Protein AF-A0AAV6YMY1-F1 (afdb_monomer_lite)

InterPro domains:
  IPR001627 Sema domain [PS51004] (1-76)
  IPR015943 WD40/YVTN repeat-like-containing domain superfamily [G3DSA:2.130.10.10] (3-75)
  IPR036352 Sema domain superfamily [SSF101912] (8-73)

Foldseek 3Di:
DPDPVPDDDDDDPPWDAQPDWDDDVVVQWIWTDTQQWIWTAGNVHRHPPIDIDRRDDDPVVLVVCVVVVDDSVPDD

Secondary structure (DSSP, 8-state):
----TT------TT-----EEEEETTTTEEEEEETTEEEEEESS-TTSS-EEEE-PPPHHHHHHHHHTT--SSS--

Sequence (76 aa):
DLSLHGLRTYTINRSCCFDALLLDEERSRLFVGGKNYLLSLSLDNITQNALVLPWHAPVEWREECNWAGKDINVSI

pLDDT: mean 89.47, std 11.41, range [48.56, 98.12]

Radius of gyration: 15.96 Å; chains: 1; bounding box: 51×17×40 Å

Organism: Engystomops pustulosus (NCBI:txid76066)

Structure (mmCIF, N/CA/C/O backbone):
data_AF-A0AAV6YMY1-F1
#
_entry.id   AF-A0AAV6YMY1-F1
#
loop_
_atom_site.group_PDB
_atom_site.id
_atom_site.type_symbol
_atom_site.label_atom_id
_atom_site.label_alt_id
_atom_site.label_comp_id
_atom_site.label_asym_id
_atom_site.label_entity_id
_atom_site.label_seq_id
_atom_site.pdbx_PDB_ins_code
_atom_site.Cartn_x
_atom_site.Cartn_y
_atom_site.Cartn_z
_atom_site.occupancy
_atom_site.B_iso_or_equiv
_atom_site.auth_seq_id
_atom_site.auth_comp_id
_atom_site.auth_asym_id
_atom_site.auth_atom_id
_atom_site.pdbx_PDB_model_num
ATOM 1 N N . ASP A 1 1 ? -30.348 -3.226 -4.582 1.00 50.62 1 ASP A N 1
ATOM 2 C CA . ASP A 1 1 ? -29.198 -2.366 -4.883 1.00 50.62 1 ASP A CA 1
ATOM 3 C C . ASP A 1 1 ? -28.207 -2.509 -3.734 1.00 50.62 1 ASP A C 1
ATOM 5 O O . ASP A 1 1 ? -28.491 -2.047 -2.635 1.00 50.62 1 ASP A O 1
ATOM 9 N N . LEU A 1 2 ? -27.158 -3.319 -3.911 1.00 59.06 2 LEU A N 1
ATOM 10 C CA . LEU A 1 2 ? -26.166 -3.614 -2.866 1.00 59.06 2 LEU A CA 1
ATOM 11 C C . LEU A 1 2 ? -25.209 -2.425 -2.761 1.00 59.06 2 LEU A C 1
ATOM 13 O O . LEU A 1 2 ? -24.044 -2.497 -3.139 1.00 59.06 2 LEU A O 1
ATOM 17 N N . SER A 1 3 ? -25.727 -1.300 -2.276 1.00 62.88 3 SER A N 1
ATOM 18 C CA . SER A 1 3 ? -24.894 -0.188 -1.847 1.00 62.88 3 SER A CA 1
ATOM 19 C C . SER A 1 3 ? -23.885 -0.734 -0.837 1.00 62.88 3 SER A C 1
ATOM 21 O O . SER A 1 3 ? -24.295 -1.289 0.185 1.00 62.88 3 SER A O 1
ATOM 23 N N . LEU A 1 4 ? -22.595 -0.609 -1.144 1.00 75.50 4 LEU A N 1
ATOM 24 C CA . LEU A 1 4 ? -21.442 -0.943 -0.302 1.00 75.50 4 LEU A CA 1
ATOM 25 C C . LEU A 1 4 ? -21.411 -0.063 0.961 1.00 75.50 4 LEU A C 1
ATOM 27 O O . LEU A 1 4 ? -20.512 0.747 1.173 1.00 75.50 4 LEU A O 1
ATOM 31 N N . HIS A 1 5 ? -22.440 -0.181 1.794 1.00 77.94 5 HIS A N 1
ATOM 32 C CA . HIS A 1 5 ? -22.564 0.567 3.031 1.00 77.94 5 HIS A CA 1
ATOM 33 C C . HIS A 1 5 ? -21.410 0.182 3.955 1.00 77.94 5 HIS A C 1
ATOM 35 O O . HIS A 1 5 ? -21.242 -0.981 4.311 1.00 77.94 5 HIS A O 1
ATOM 41 N N . GLY A 1 6 ? -20.601 1.177 4.316 1.00 82.62 6 GLY A N 1
ATOM 42 C CA . GLY A 1 6 ? -19.450 1.001 5.198 1.00 82.62 6 GLY A CA 1
ATOM 43 C C . GLY A 1 6 ? -18.140 0.619 4.504 1.00 82.62 6 GLY A C 1
ATOM 44 O O . GLY A 1 6 ? -17.114 0.614 5.181 1.00 82.62 6 GLY A O 1
ATOM 45 N N . LEU A 1 7 ? -18.114 0.367 3.186 1.00 90.31 7 LEU A N 1
ATOM 46 C CA . LEU A 1 7 ? -16.836 0.198 2.486 1.00 90.31 7 LEU A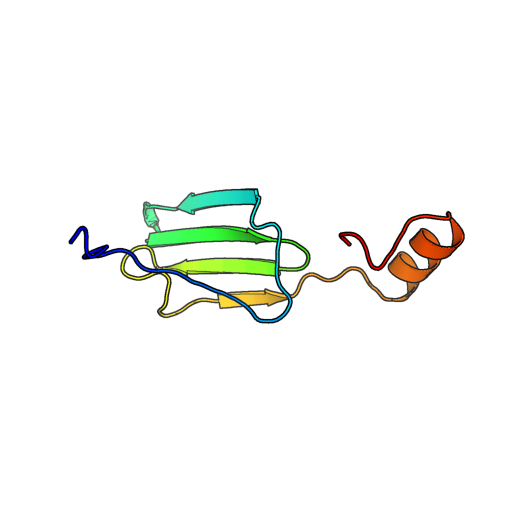 CA 1
ATOM 47 C C . LEU A 1 7 ? -16.101 1.536 2.442 1.00 90.31 7 LEU A C 1
ATOM 49 O O . LEU A 1 7 ? -16.636 2.552 1.996 1.00 90.31 7 LEU A O 1
ATOM 53 N N . ARG A 1 8 ? -14.835 1.509 2.848 1.00 91.50 8 ARG A N 1
ATOM 54 C CA . ARG A 1 8 ? -13.910 2.624 2.683 1.00 91.50 8 ARG A CA 1
ATOM 55 C C . ARG A 1 8 ? -12.768 2.186 1.785 1.00 91.50 8 ARG A C 1
ATOM 57 O O . ARG A 1 8 ? -12.263 1.076 1.917 1.00 91.50 8 ARG A O 1
ATOM 64 N N . THR A 1 9 ? -12.366 3.068 0.883 1.00 92.81 9 THR A N 1
ATOM 65 C CA . THR A 1 9 ? -11.277 2.832 -0.065 1.00 92.81 9 THR A CA 1
ATOM 66 C C . THR A 1 9 ? -10.227 3.915 0.087 1.00 92.81 9 THR A C 1
ATOM 68 O O . THR A 1 9 ? -10.563 5.088 0.248 1.00 92.81 9 THR A O 1
ATOM 71 N N . TYR A 1 10 ? -8.962 3.530 -0.015 1.00 93.31 10 TYR A N 1
ATOM 72 C CA . TYR A 1 10 ? -7.834 4.449 -0.013 1.00 93.31 10 TYR A CA 1
ATOM 73 C C . TYR A 1 10 ? -7.049 4.285 -1.316 1.00 93.31 10 TYR A C 1
ATOM 75 O O . TYR A 1 10 ? -6.787 3.161 -1.740 1.00 93.31 10 TYR A O 1
ATOM 83 N N . THR A 1 11 ? -6.697 5.394 -1.966 1.00 91.56 11 THR A N 1
ATOM 84 C CA . THR A 1 11 ? -5.993 5.396 -3.258 1.00 91.56 11 THR A CA 1
ATOM 85 C C . THR A 1 11 ? -4.925 6.476 -3.282 1.00 91.56 11 THR A C 1
ATOM 87 O O . THR A 1 11 ? -5.173 7.592 -2.824 1.00 91.56 11 THR A O 1
ATOM 90 N N . ILE A 1 12 ? -3.778 6.185 -3.894 1.00 91.06 12 ILE A N 1
ATOM 91 C CA . ILE A 1 12 ? -2.717 7.165 -4.154 1.00 91.06 12 ILE A CA 1
ATOM 92 C C . ILE A 1 12 ? -2.540 7.320 -5.666 1.00 91.06 12 ILE A C 1
ATOM 94 O O . ILE A 1 12 ? -2.634 6.352 -6.425 1.00 91.06 12 ILE A O 1
ATOM 98 N N . ASN A 1 13 ? -2.287 8.544 -6.127 1.00 88.00 13 ASN A N 1
ATOM 99 C CA . ASN A 1 13 ? -2.079 8.804 -7.547 1.00 88.00 13 ASN A CA 1
ATOM 100 C C . ASN A 1 13 ? -0.825 8.078 -8.059 1.00 88.00 13 ASN A C 1
ATOM 102 O O . ASN A 1 13 ? 0.215 8.116 -7.408 1.00 88.00 13 ASN A O 1
ATOM 106 N N . ARG A 1 14 ? -0.922 7.441 -9.233 1.00 84.38 14 ARG A N 1
ATOM 107 C CA . ARG A 1 14 ? 0.164 6.659 -9.860 1.00 84.38 14 ARG A CA 1
ATOM 108 C C . ARG A 1 14 ? 0.768 5.583 -8.944 1.00 84.38 14 ARG A C 1
ATOM 110 O O . ARG A 1 14 ? 1.943 5.253 -9.068 1.00 84.38 14 ARG A O 1
ATOM 117 N N . SER A 1 15 ? -0.041 5.035 -8.042 1.00 86.81 15 SER A N 1
ATOM 118 C CA . SER A 1 15 ? 0.324 3.897 -7.199 1.00 86.81 15 SER A CA 1
ATOM 119 C C . SER A 1 15 ? -0.331 2.612 -7.706 1.00 86.81 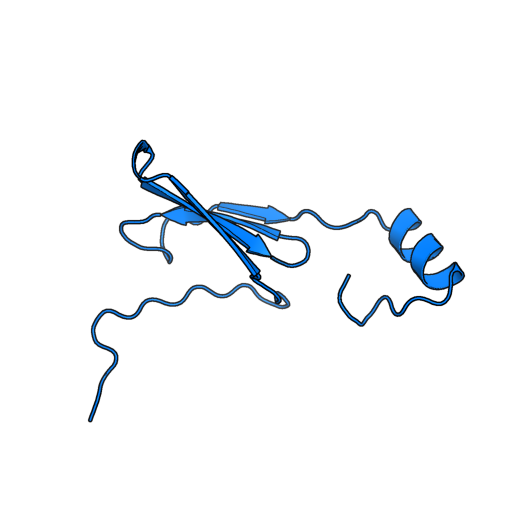15 SER A C 1
ATOM 121 O O . SER A 1 15 ? -1.342 2.651 -8.409 1.00 86.81 15 SER A O 1
ATOM 123 N N . CYS A 1 16 ? 0.253 1.469 -7.364 1.00 87.94 16 CYS A N 1
ATOM 124 C CA . CYS A 1 16 ? -0.314 0.153 -7.634 1.00 87.94 16 CYS A CA 1
ATOM 125 C C . CYS A 1 16 ? 0.207 -0.862 -6.617 1.00 87.94 16 CYS A C 1
ATOM 127 O O . CYS A 1 16 ? 1.101 -0.553 -5.822 1.00 87.94 16 CYS A O 1
ATOM 129 N N . CYS A 1 17 ? -0.277 -2.098 -6.768 1.00 90.62 17 CYS A N 1
ATOM 130 C CA . CYS A 1 17 ? 0.437 -3.277 -6.292 1.00 90.62 17 CYS A CA 1
ATOM 131 C C . CYS A 1 17 ? 0.583 -3.282 -4.760 1.00 90.62 17 CYS A C 1
ATOM 133 O O . CYS A 1 17 ? 1.680 -3.387 -4.216 1.00 90.62 17 CYS A O 1
ATOM 135 N N . PHE A 1 18 ? -0.537 -3.051 -4.067 1.00 93.62 18 PHE A N 1
ATOM 136 C CA . PHE A 1 18 ? -0.636 -3.067 -2.606 1.00 93.62 18 PHE A CA 1
ATOM 137 C C . PHE A 1 18 ? -0.748 -4.509 -2.102 1.00 93.62 18 PHE A C 1
ATOM 139 O O . PHE A 1 18 ? -1.811 -4.941 -1.658 1.00 93.62 18 PHE A O 1
ATOM 146 N N . ASP A 1 19 ? 0.342 -5.260 -2.228 1.00 95.00 19 ASP A N 1
ATOM 147 C CA . ASP A 1 19 ? 0.331 -6.718 -2.060 1.00 95.00 19 ASP A CA 1
ATOM 148 C C . ASP A 1 19 ? 0.745 -7.171 -0.649 1.00 95.00 19 ASP A C 1
ATOM 150 O O . ASP A 1 19 ? 0.575 -8.337 -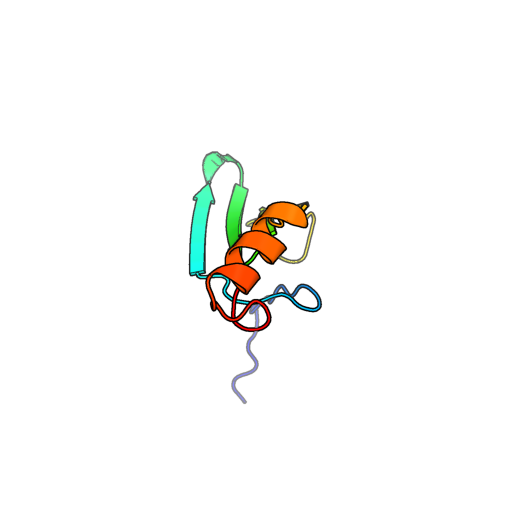0.294 1.00 95.00 19 ASP A O 1
ATOM 154 N N . ALA A 1 20 ? 1.265 -6.258 0.182 1.00 96.50 20 ALA A N 1
ATOM 155 C CA . ALA A 1 20 ? 1.664 -6.547 1.557 1.00 96.50 20 ALA A CA 1
ATOM 156 C C . ALA A 1 20 ? 0.783 -5.798 2.564 1.00 96.50 20 ALA A C 1
ATOM 158 O O . ALA A 1 20 ? 0.665 -4.574 2.510 1.00 96.50 20 ALA A O 1
ATOM 159 N N . LEU A 1 21 ? 0.209 -6.530 3.519 1.00 97.50 21 LEU A N 1
ATOM 160 C CA . LEU A 1 21 ? -0.632 -5.997 4.590 1.00 97.50 21 LEU A CA 1
ATOM 161 C C . LEU A 1 21 ? -0.113 -6.494 5.936 1.00 97.50 21 LEU A C 1
ATOM 163 O O . LEU A 1 21 ? 0.068 -7.696 6.129 1.00 97.50 21 LEU A O 1
ATOM 167 N N . LEU A 1 22 ? 0.102 -5.571 6.868 1.00 98.12 22 LEU A N 1
ATOM 168 C CA . LEU A 1 22 ? 0.490 -5.876 8.239 1.00 98.12 22 LEU A CA 1
ATOM 169 C C . LEU A 1 22 ? -0.418 -5.115 9.202 1.00 98.12 22 LEU A C 1
ATOM 171 O O . LEU A 1 22 ? -0.400 -3.887 9.267 1.00 98.12 22 LEU A O 1
ATOM 175 N N . LEU A 1 23 ? -1.217 -5.868 9.948 1.00 97.88 23 LEU A N 1
ATOM 176 C CA . LEU A 1 23 ? -2.143 -5.349 10.942 1.00 97.88 23 LEU A CA 1
ATOM 177 C C . LEU A 1 23 ? -1.435 -5.172 12.295 1.00 97.88 23 LEU A C 1
ATOM 179 O O . LEU A 1 23 ? -0.819 -6.112 12.789 1.00 97.88 23 LEU A O 1
ATOM 183 N N . ASP A 1 24 ? -1.552 -3.988 12.896 1.00 97.62 24 ASP A N 1
ATOM 184 C CA . ASP A 1 24 ? -1.137 -3.683 14.271 1.00 97.62 24 ASP A CA 1
ATOM 185 C C . ASP A 1 24 ? -2.364 -3.170 15.043 1.00 97.62 24 ASP A C 1
ATOM 187 O O . ASP A 1 24 ? -2.685 -1.977 15.034 1.00 97.62 24 ASP A O 1
ATOM 191 N N . GLU A 1 25 ? -3.098 -4.095 15.667 1.00 96.75 25 GLU A N 1
ATOM 192 C CA . GLU A 1 25 ? -4.314 -3.773 16.427 1.00 96.75 25 GLU A CA 1
ATOM 193 C C . GLU A 1 25 ? -4.000 -2.963 17.692 1.00 96.75 25 GLU A C 1
ATOM 195 O O . GLU A 1 25 ? -4.720 -2.014 18.001 1.00 96.75 25 GLU A O 1
ATOM 200 N N . GLU A 1 26 ? -2.891 -3.275 18.378 1.00 97.62 26 GLU A N 1
ATOM 201 C CA . GLU A 1 26 ? -2.471 -2.602 19.616 1.00 97.62 26 GLU A CA 1
ATOM 202 C C . GLU A 1 26 ? -2.272 -1.098 19.393 1.00 97.62 26 GLU A C 1
ATOM 204 O O . GLU A 1 26 ? -2.693 -0.278 20.211 1.00 97.62 26 GLU A O 1
ATOM 209 N N . ARG A 1 27 ? -1.685 -0.717 18.252 1.00 96.00 27 ARG A N 1
ATOM 210 C CA . ARG A 1 27 ? -1.485 0.693 17.875 1.00 96.00 27 ARG A CA 1
ATOM 211 C C . ARG A 1 27 ? -2.580 1.258 16.975 1.00 96.00 27 ARG A C 1
ATOM 213 O O . ARG A 1 27 ? -2.469 2.407 16.546 1.00 96.00 27 ARG A O 1
ATOM 220 N N . SER A 1 28 ? -3.622 0.480 16.680 1.00 97.00 28 SER A N 1
ATOM 221 C CA . SER A 1 28 ? -4.729 0.860 15.791 1.00 97.00 28 SER A CA 1
ATOM 222 C C . SER A 1 28 ? -4.273 1.292 14.385 1.00 97.00 28 SER A C 1
ATOM 224 O O . SER A 1 28 ? -4.769 2.275 13.817 1.00 97.00 28 SER A O 1
ATOM 226 N N . ARG A 1 29 ? -3.305 0.564 13.810 1.00 97.50 29 ARG A N 1
ATOM 227 C CA . ARG A 1 29 ? -2.710 0.855 12.497 1.00 97.50 29 ARG A CA 1
ATOM 228 C C . ARG A 1 29 ? -2.758 -0.343 11.548 1.00 97.50 29 ARG A C 1
ATOM 230 O O . ARG A 1 29 ? -2.520 -1.480 11.933 1.00 97.50 29 ARG A O 1
ATOM 237 N N . LEU A 1 30 ? -2.983 -0.056 10.269 1.00 97.62 30 LEU A N 1
ATOM 238 C CA . LEU A 1 30 ? -2.742 -0.975 9.160 1.00 97.62 30 LEU A CA 1
ATOM 239 C C . LEU A 1 30 ? -1.550 -0.468 8.353 1.00 97.62 30 LEU A C 1
ATOM 241 O O . LEU A 1 30 ? -1.617 0.603 7.747 1.00 97.62 30 LEU A O 1
ATOM 245 N N . PHE A 1 31 ? -0.470 -1.239 8.326 1.00 97.88 31 PHE A N 1
ATOM 246 C CA . PHE A 1 31 ? 0.654 -0.976 7.443 1.00 97.88 31 PHE A CA 1
ATOM 247 C C . PHE A 1 31 ? 0.429 -1.659 6.098 1.00 97.88 31 PHE A C 1
ATOM 249 O O . PHE A 1 31 ? 0.051 -2.830 6.041 1.00 97.88 31 PHE A O 1
ATOM 256 N N . VAL A 1 32 ? 0.658 -0.925 5.011 1.00 97.75 32 VAL A N 1
ATOM 257 C CA . VAL A 1 32 ? 0.468 -1.431 3.647 1.00 97.75 32 VAL A CA 1
ATOM 258 C C . VAL A 1 32 ? 1.742 -1.200 2.853 1.00 97.75 32 VAL A C 1
ATOM 260 O O . VAL A 1 32 ? 2.194 -0.063 2.721 1.00 97.75 32 VAL A O 1
ATOM 263 N N . GLY A 1 33 ? 2.316 -2.275 2.326 1.00 96.38 33 GLY A N 1
ATOM 264 C CA . GLY A 1 33 ? 3.391 -2.211 1.348 1.00 96.38 33 GLY A CA 1
ATOM 265 C C . GLY A 1 33 ? 2.800 -2.160 -0.053 1.00 96.38 33 GLY A C 1
ATOM 266 O O . GLY A 1 33 ? 2.041 -3.045 -0.447 1.00 96.38 33 GLY A O 1
ATOM 267 N N . GLY A 1 34 ? 3.142 -1.107 -0.784 1.00 92.81 34 GLY A N 1
ATOM 268 C CA . GLY A 1 34 ? 2.832 -0.938 -2.193 1.00 92.81 34 GLY A CA 1
ATOM 269 C C . GLY A 1 34 ? 4.096 -0.684 -2.998 1.00 92.81 34 GLY A C 1
ATOM 270 O O . GLY A 1 34 ? 5.175 -0.429 -2.454 1.00 92.81 34 GLY A O 1
ATOM 271 N N . LYS A 1 35 ? 3.964 -0.699 -4.320 1.00 90.56 35 LYS A N 1
ATOM 272 C CA . LYS A 1 35 ? 5.076 -0.354 -5.203 1.00 90.56 35 LYS A CA 1
ATOM 273 C C . LYS A 1 35 ? 5.583 1.059 -4.903 1.00 90.56 35 LYS A C 1
ATOM 275 O O . LYS A 1 35 ? 4.857 2.023 -5.127 1.00 90.56 35 LYS A O 1
ATOM 280 N N . ASN A 1 36 ? 6.827 1.178 -4.445 1.00 91.69 36 ASN A N 1
ATOM 281 C CA . ASN A 1 36 ? 7.466 2.429 -4.025 1.00 91.69 36 ASN A CA 1
ATOM 282 C C . ASN A 1 36 ? 6.798 3.177 -2.858 1.00 91.69 36 ASN A C 1
ATOM 284 O O . ASN A 1 36 ? 7.125 4.340 -2.619 1.00 91.69 36 ASN A O 1
ATOM 288 N N . TYR A 1 37 ? 5.870 2.560 -2.128 1.00 93.88 37 TYR A N 1
ATOM 289 C CA . TYR A 1 37 ? 5.177 3.224 -1.029 1.00 93.88 37 TYR A CA 1
ATOM 290 C C . TYR A 1 37 ? 5.058 2.299 0.173 1.00 93.88 37 TYR A C 1
ATOM 292 O O . TYR A 1 37 ? 4.642 1.151 0.049 1.00 93.88 37 TYR A O 1
ATOM 300 N N . LEU A 1 38 ? 5.343 2.839 1.354 1.00 95.94 38 LEU A N 1
ATOM 301 C CA . LEU A 1 38 ? 4.949 2.243 2.622 1.00 95.94 38 LEU A CA 1
ATOM 302 C C . LEU A 1 38 ? 3.898 3.142 3.272 1.00 95.94 38 LEU A C 1
ATOM 304 O O . LEU A 1 38 ? 4.115 4.341 3.449 1.00 95.94 38 LEU A O 1
ATOM 308 N N . LEU A 1 39 ? 2.745 2.572 3.604 1.00 96.81 39 LEU A N 1
ATOM 309 C CA . LEU A 1 39 ? 1.622 3.299 4.186 1.00 96.81 39 LEU A CA 1
ATOM 310 C C . LEU A 1 39 ? 1.421 2.897 5.638 1.00 96.81 39 LEU A C 1
ATOM 312 O O . LEU A 1 39 ? 1.593 1.733 5.988 1.00 96.81 39 LEU A O 1
ATOM 316 N N . SER A 1 40 ? 0.978 3.846 6.456 1.00 97.56 40 SER A N 1
ATOM 317 C CA . SER A 1 40 ? 0.392 3.588 7.768 1.00 97.56 40 SER A CA 1
ATOM 318 C C . SER A 1 40 ? -0.993 4.224 7.821 1.00 97.56 40 SER A C 1
ATOM 320 O O . SER A 1 40 ? -1.134 5.448 7.857 1.00 97.56 40 SER A O 1
ATOM 322 N N . LEU A 1 41 ? -2.024 3.387 7.798 1.00 97.56 41 LEU A N 1
ATOM 323 C CA . LEU A 1 41 ? -3.433 3.772 7.778 1.00 97.56 41 LEU A CA 1
ATOM 324 C C . LEU A 1 41 ? -4.042 3.582 9.173 1.00 97.56 41 LEU A C 1
ATOM 326 O O . LEU A 1 41 ? -3.603 2.717 9.928 1.00 97.56 41 LEU A O 1
ATOM 330 N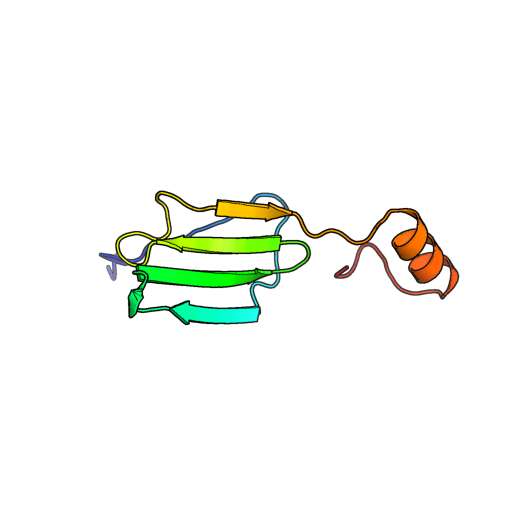 N . SER A 1 42 ? -5.037 4.391 9.534 1.00 96.94 42 SER A N 1
ATOM 331 C CA . SER A 1 42 ? -5.817 4.189 10.764 1.00 96.94 42 SER A CA 1
ATOM 332 C C . SER A 1 42 ? -6.803 3.029 10.588 1.00 96.94 42 SER A C 1
ATOM 334 O O . SER A 1 42 ? -7.431 2.922 9.534 1.00 96.94 42 SER A O 1
ATOM 336 N N . LEU A 1 43 ? -6.961 2.183 11.613 1.00 95.44 43 LEU A N 1
ATOM 337 C CA . LEU A 1 43 ? -7.963 1.108 11.601 1.00 95.44 43 LEU A CA 1
ATOM 338 C C . LEU A 1 43 ? -9.400 1.600 11.808 1.00 95.44 43 LEU A C 1
ATOM 340 O O . LEU A 1 43 ? -10.318 0.988 11.269 1.00 95.44 43 LEU A O 1
ATOM 344 N N . ASP A 1 44 ? -9.603 2.724 12.499 1.00 93.44 44 ASP A N 1
ATOM 345 C CA . ASP A 1 44 ? -10.935 3.326 12.653 1.00 93.44 44 ASP A CA 1
ATOM 346 C C . ASP A 1 44 ? -11.470 3.831 11.308 1.00 93.44 44 ASP A C 1
ATOM 348 O O . ASP A 1 44 ? -12.649 3.692 10.970 1.00 93.44 44 ASP A O 1
ATOM 352 N N . ASN A 1 45 ? -10.582 4.447 10.523 1.00 93.56 45 ASN A N 1
ATOM 353 C CA . ASN A 1 45 ? -10.894 4.944 9.197 1.00 93.56 45 ASN A CA 1
ATOM 354 C C . ASN A 1 45 ? -9.628 5.074 8.343 1.00 93.56 45 ASN A C 1
ATOM 356 O O . ASN A 1 45 ? -8.877 6.042 8.467 1.00 93.56 45 ASN A O 1
ATOM 360 N N . ILE A 1 46 ? -9.453 4.155 7.390 1.00 95.19 46 ILE A N 1
ATOM 361 C CA . ILE A 1 46 ? -8.275 4.117 6.511 1.00 95.19 46 ILE A CA 1
ATOM 362 C C . ILE A 1 46 ? -8.090 5.380 5.654 1.00 95.19 46 ILE A C 1
ATOM 364 O O . ILE A 1 46 ? -7.004 5.607 5.128 1.00 95.19 46 ILE A O 1
ATOM 368 N N . THR A 1 47 ? -9.131 6.207 5.494 1.00 93.75 47 THR A N 1
ATOM 369 C CA . THR A 1 47 ? -9.058 7.459 4.723 1.00 93.75 47 THR A CA 1
ATOM 370 C C . THR A 1 47 ? -8.607 8.653 5.561 1.00 93.75 47 THR A C 1
ATOM 372 O O . THR A 1 47 ? -8.469 9.750 5.024 1.00 93.75 47 THR A O 1
ATOM 375 N N . GLN A 1 48 ? -8.422 8.481 6.870 1.00 93.06 48 GLN A N 1
ATOM 376 C CA . GLN A 1 48 ? -8.030 9.533 7.803 1.00 93.06 48 GLN A CA 1
ATOM 377 C C . GLN A 1 48 ? -6.656 9.235 8.404 1.00 93.06 48 GLN A C 1
ATOM 379 O O . GLN A 1 48 ? -6.301 8.083 8.642 1.00 93.06 48 GLN A O 1
ATOM 384 N N . ASN A 1 49 ? -5.876 10.292 8.656 1.00 92.00 49 ASN A N 1
ATOM 385 C CA . ASN A 1 49 ? -4.551 10.215 9.288 1.00 92.00 49 ASN A CA 1
ATOM 386 C C . ASN A 1 49 ? -3.590 9.204 8.630 1.00 92.00 49 ASN A C 1
ATOM 388 O O . ASN A 1 49 ? -2.742 8.604 9.302 1.00 92.00 49 ASN A O 1
ATOM 392 N N . ALA A 1 50 ? -3.736 9.021 7.315 1.00 94.94 50 ALA A N 1
ATOM 393 C CA . ALA A 1 50 ? -2.855 8.189 6.517 1.00 94.94 50 ALA A CA 1
ATOM 394 C C . ALA A 1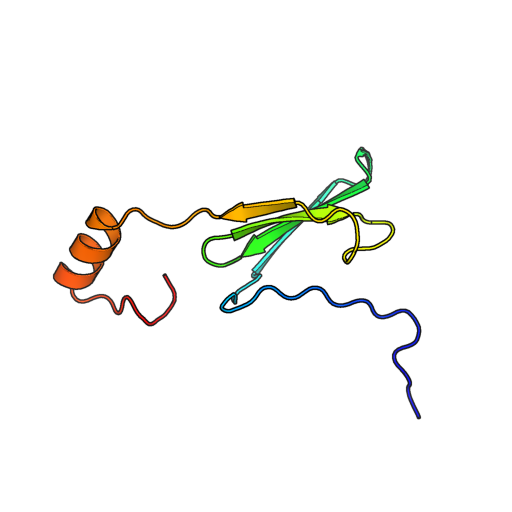 50 ? -1.472 8.838 6.432 1.00 94.94 50 ALA A C 1
ATOM 396 O O . ALA A 1 50 ? -1.337 9.996 6.031 1.00 94.94 50 ALA A O 1
ATOM 397 N N . LEU A 1 51 ? -0.447 8.078 6.798 1.00 96.12 51 LEU A N 1
ATOM 398 C CA . LEU A 1 51 ? 0.944 8.451 6.587 1.00 96.12 51 LEU A CA 1
ATOM 399 C C . LEU A 1 51 ? 1.453 7.691 5.368 1.00 96.12 51 LEU A C 1
ATOM 401 O O . LEU A 1 51 ? 1.288 6.474 5.281 1.00 96.12 51 LEU A O 1
ATOM 405 N N . VAL A 1 52 ? 2.061 8.418 4.437 1.00 95.00 52 VAL A N 1
ATOM 406 C CA . VAL A 1 52 ? 2.623 7.866 3.204 1.00 95.00 52 VAL A CA 1
ATOM 407 C C . VAL A 1 52 ? 4.119 8.114 3.228 1.00 95.00 52 VAL A C 1
ATOM 409 O O . VAL A 1 52 ? 4.551 9.263 3.302 1.00 95.00 52 VAL A O 1
ATOM 412 N N . LEU A 1 53 ? 4.900 7.042 3.150 1.00 95.31 53 LEU A N 1
ATOM 413 C CA . LEU A 1 53 ? 6.343 7.095 2.984 1.00 95.31 53 LEU A CA 1
ATOM 414 C C . LEU A 1 53 ? 6.689 6.665 1.552 1.00 95.31 53 LEU A C 1
ATOM 416 O O . LEU A 1 53 ? 6.596 5.475 1.238 1.00 95.31 53 LEU A O 1
ATOM 420 N N . PRO A 1 54 ? 7.078 7.604 0.672 1.00 93.50 54 PRO A N 1
ATOM 421 C CA . PRO A 1 54 ? 7.655 7.267 -0.620 1.00 93.50 54 PRO A CA 1
ATOM 422 C C . PRO A 1 54 ? 8.987 6.544 -0.404 1.00 93.50 54 PRO A C 1
ATOM 424 O O . PRO A 1 54 ? 9.885 7.061 0.258 1.00 93.50 54 PRO A O 1
ATOM 427 N N . TRP A 1 55 ? 9.109 5.350 -0.968 1.00 92.25 55 TRP A N 1
ATOM 428 C CA . TRP A 1 55 ? 10.279 4.483 -0.876 1.00 92.25 55 TRP A CA 1
ATOM 429 C C . TRP A 1 55 ? 10.683 4.028 -2.280 1.00 92.25 55 TRP A C 1
ATOM 431 O O . TRP A 1 55 ? 10.620 2.852 -2.630 1.00 92.25 55 TRP A O 1
ATOM 441 N N . HIS A 1 56 ? 11.020 4.999 -3.126 1.00 90.12 56 HIS A N 1
ATOM 442 C CA . HIS A 1 56 ? 11.444 4.734 -4.496 1.00 90.12 56 HIS A CA 1
ATOM 443 C C . HIS A 1 56 ? 12.904 4.285 -4.532 1.00 90.12 56 HIS A C 1
ATOM 445 O O . HIS A 1 56 ? 13.734 4.794 -3.775 1.00 90.12 56 HIS A O 1
ATOM 451 N N . ALA A 1 57 ? 13.235 3.390 -5.462 1.00 91.12 57 ALA A N 1
ATOM 452 C CA . ALA A 1 57 ? 14.631 3.130 -5.784 1.00 91.12 57 ALA A CA 1
ATOM 453 C C . ALA A 1 57 ? 15.310 4.421 -6.306 1.00 91.12 57 ALA A C 1
ATOM 455 O O . ALA A 1 57 ? 14.687 5.160 -7.083 1.00 91.12 57 ALA A O 1
ATOM 456 N N . PRO A 1 58 ? 16.573 4.693 -5.920 1.00 92.56 58 PRO A N 1
ATOM 457 C CA . PRO A 1 58 ? 17.362 5.794 -6.470 1.00 92.56 58 PRO A CA 1
ATOM 458 C C . PRO A 1 58 ? 17.429 5.765 -8.001 1.00 92.56 58 PRO A C 1
ATOM 460 O O . PRO A 1 58 ? 17.226 4.724 -8.632 1.00 92.56 58 PRO A O 1
ATOM 463 N N . VAL A 1 59 ? 17.709 6.913 -8.622 1.00 91.19 59 VAL A N 1
ATOM 464 C CA . VAL A 1 59 ? 17.749 7.026 -10.090 1.00 91.19 59 VAL A CA 1
ATOM 465 C C . VAL A 1 59 ? 18.803 6.094 -10.676 1.00 91.19 59 VAL A C 1
ATOM 467 O O . VAL A 1 59 ? 18.501 5.367 -11.616 1.00 91.19 59 VAL A O 1
ATOM 470 N N . GLU A 1 60 ? 19.976 6.050 -10.058 1.00 94.19 60 GLU A N 1
ATOM 471 C CA . GLU A 1 60 ? 21.134 5.273 -10.491 1.00 94.19 60 GLU A CA 1
ATOM 472 C C . GLU A 1 60 ? 20.801 3.776 -10.545 1.00 94.19 60 GLU A C 1
ATOM 474 O O . GLU A 1 60 ? 21.075 3.105 -11.534 1.00 94.19 60 GLU A O 1
ATOM 479 N N . TRP A 1 61 ? 20.101 3.261 -9.530 1.00 93.62 61 TRP A N 1
ATOM 480 C CA . TRP A 1 61 ? 19.696 1.851 -9.479 1.00 93.62 61 TRP A CA 1
ATOM 481 C C . TRP A 1 61 ? 18.642 1.506 -10.529 1.00 93.62 61 TRP A C 1
ATOM 483 O O . TRP A 1 61 ? 18.630 0.401 -11.075 1.00 93.62 61 TRP A O 1
ATOM 493 N N . ARG A 1 62 ? 17.743 2.446 -10.837 1.00 92.00 62 ARG A N 1
ATOM 494 C CA . ARG A 1 62 ? 16.758 2.256 -11.911 1.00 92.00 62 ARG A CA 1
ATOM 495 C C . ARG A 1 62 ? 17.439 2.249 -13.274 1.00 92.00 62 ARG A C 1
ATOM 497 O O . ARG A 1 62 ? 17.060 1.455 -14.129 1.00 92.00 62 ARG A O 1
ATOM 504 N N . GLU A 1 63 ? 18.451 3.090 -13.469 1.00 92.31 63 GLU A N 1
ATOM 505 C CA . GLU A 1 63 ? 19.264 3.080 -14.683 1.00 92.31 63 GLU A CA 1
ATOM 506 C C . GLU A 1 63 ? 20.041 1.773 -14.817 1.00 92.31 63 GLU A C 1
ATOM 508 O O . GLU A 1 63 ? 19.952 1.140 -15.860 1.00 92.31 63 GLU A O 1
ATOM 513 N N . GLU A 1 64 ? 20.716 1.302 -13.768 1.00 93.62 64 GLU A N 1
ATOM 514 C CA . GLU A 1 64 ? 21.379 -0.011 -13.754 1.00 93.62 64 GLU A CA 1
ATOM 515 C C . GLU A 1 64 ? 20.419 -1.151 -14.123 1.00 93.62 64 GLU A C 1
ATOM 517 O O . GLU A 1 64 ? 20.748 -2.009 -14.945 1.00 93.62 64 GLU A O 1
ATOM 522 N N . CYS A 1 65 ? 19.201 -1.133 -13.577 1.00 92.25 65 CYS A N 1
ATOM 523 C CA . CYS A 1 65 ? 18.162 -2.102 -13.914 1.00 92.25 65 CYS A CA 1
ATOM 524 C C . CYS A 1 65 ? 17.763 -2.029 -15.401 1.00 92.25 65 CYS A C 1
ATOM 526 O O . CYS A 1 65 ? 17.624 -3.063 -16.062 1.00 92.25 65 CYS A O 1
ATOM 528 N N . ASN A 1 66 ? 17.652 -0.814 -15.945 1.00 91.88 66 ASN A N 1
ATOM 529 C CA . ASN A 1 66 ? 17.391 -0.578 -17.364 1.00 91.88 66 ASN A CA 1
ATOM 530 C C . ASN A 1 66 ? 18.545 -1.078 -18.250 1.00 91.88 66 ASN A C 1
ATOM 532 O O . ASN A 1 66 ? 18.311 -1.760 -19.246 1.00 91.88 66 ASN A O 1
ATOM 536 N N . TRP A 1 67 ? 19.798 -0.810 -17.866 1.00 93.88 67 TRP A N 1
ATOM 537 C CA . TRP A 1 67 ? 20.993 -1.300 -18.562 1.00 93.88 67 TRP A CA 1
ATOM 538 C C . TRP A 1 67 ? 21.079 -2.832 -18.552 1.00 93.88 67 TRP A C 1
ATOM 540 O O . TRP A 1 67 ? 21.573 -3.426 -19.509 1.00 93.88 67 TRP A O 1
ATOM 550 N N . ALA A 1 68 ? 20.536 -3.483 -17.520 1.00 95.12 68 ALA A N 1
ATOM 551 C CA . ALA A 1 68 ? 20.385 -4.936 -17.449 1.00 95.12 68 ALA A CA 1
ATOM 552 C C . ALA A 1 68 ? 19.229 -5.491 -18.313 1.00 95.12 68 ALA A C 1
ATOM 554 O O . ALA A 1 68 ? 18.979 -6.699 -18.306 1.00 95.12 68 ALA A O 1
ATOM 555 N N . GLY A 1 69 ? 18.510 -4.636 -19.049 1.00 92.69 69 GLY A N 1
ATOM 556 C CA . GLY A 1 69 ? 17.418 -5.021 -19.944 1.00 92.69 69 GLY A CA 1
ATOM 557 C C . GLY A 1 69 ? 16.097 -5.324 -19.234 1.00 92.69 69 GLY A C 1
ATOM 558 O O . GLY A 1 69 ? 15.250 -6.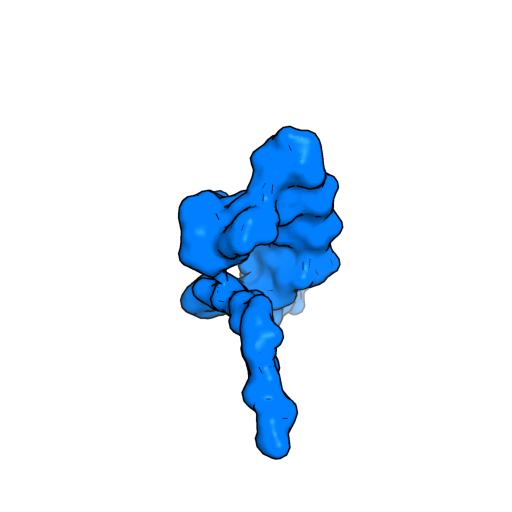021 -19.795 1.00 92.69 69 GLY A O 1
ATOM 559 N N . LYS A 1 70 ? 15.912 -4.855 -17.992 1.00 90.19 70 LYS A N 1
ATOM 560 C CA . LYS A 1 70 ? 14.624 -4.939 -17.292 1.00 90.19 70 LYS A CA 1
ATOM 561 C C . LYS A 1 70 ? 13.762 -3.732 -17.636 1.00 90.19 70 LYS A C 1
ATOM 563 O O . LYS A 1 70 ? 14.252 -2.615 -17.758 1.00 90.19 70 LYS A O 1
ATOM 568 N N . ASP A 1 71 ? 12.464 -3.971 -17.774 1.00 79.88 71 ASP A N 1
ATOM 569 C CA . ASP A 1 71 ? 11.502 -2.906 -18.021 1.00 79.88 71 ASP A CA 1
ATOM 570 C C . ASP A 1 71 ? 11.309 -2.079 -16.741 1.00 79.88 71 ASP A C 1
ATOM 572 O O . ASP A 1 71 ? 10.877 -2.600 -15.716 1.00 79.88 71 ASP A O 1
ATOM 576 N N . ILE A 1 72 ? 11.659 -0.795 -16.811 1.00 76.81 72 ILE A N 1
ATOM 577 C CA . ILE A 1 72 ? 11.520 0.171 -15.713 1.00 76.81 72 ILE A CA 1
ATOM 578 C C . ILE A 1 72 ? 10.123 0.807 -15.642 1.00 76.81 72 ILE A C 1
ATOM 580 O O . ILE A 1 72 ? 9.776 1.423 -14.635 1.00 76.81 72 ILE A O 1
ATOM 584 N N . ASN A 1 73 ? 9.322 0.674 -16.703 1.00 70.81 73 ASN A N 1
ATOM 585 C CA . ASN A 1 73 ? 7.938 1.144 -16.769 1.00 70.81 73 ASN A CA 1
ATOM 586 C C . ASN A 1 73 ? 6.961 0.061 -16.308 1.00 70.81 73 ASN A C 1
ATOM 588 O O . ASN A 1 73 ? 5.920 0.376 -15.724 1.00 70.81 73 ASN A O 1
ATOM 592 N N . VAL A 1 74 ? 7.313 -1.213 -16.493 1.00 62.16 74 VAL A N 1
ATOM 593 C CA . VAL A 1 74 ? 6.732 -2.289 -15.696 1.00 62.16 74 VAL A CA 1
ATOM 594 C C . VAL A 1 74 ? 7.294 -2.142 -14.298 1.00 62.16 74 VAL A C 1
ATOM 596 O O . VAL A 1 74 ? 8.439 -2.457 -14.016 1.00 62.16 74 VAL A O 1
ATOM 599 N N . SER A 1 75 ? 6.459 -1.746 -13.355 1.00 49.69 75 SER A N 1
ATOM 600 C CA . SER A 1 75 ? 6.487 -2.564 -12.150 1.00 49.69 75 SER A CA 1
ATOM 601 C C . SER A 1 75 ? 7.589 -2.281 -11.107 1.00 49.69 75 SER A C 1
ATOM 603 O O . SER A 1 75 ? 7.454 -2.824 -10.021 1.00 49.69 75 SER A O 1
ATOM 605 N N . ILE A 1 76 ? 8.598 -1.419 -11.354 1.00 48.56 76 ILE A N 1
ATOM 606 C CA . ILE A 1 76 ? 9.538 -0.920 -10.309 1.00 48.56 76 ILE A CA 1
ATOM 607 C C . ILE A 1 76 ? 9.039 0.342 -9.613 1.00 48.56 76 ILE A C 1
ATOM 609 O O . ILE A 1 76 ? 8.707 1.343 -10.290 1.00 48.56 76 ILE A O 1
#